Protein AF-X0U8Q4-F1 (afdb_monomer_lite)

Sequence (65 aa):
SIAVKELGRGIVANMIMLGFLIALTEVVSLNAARESIRGGVPKGTEELNLRAFERGVELADEYIR

Secondary structure (DSSP, 8-state):
-GGGSS-TTHHHHHHHHHHHHHHHH-SS-HHHHHHHHHHHSPTT-HHHHHHHHHHHHHHHHHHH-

InterPro domains:
  IPR002869 Pyruvate-flavodoxin oxidoreductase, central domain [G3DSA:3.40.920.10] (1-64)
  IPR002869 Pyruvate-flavodoxin oxidoreductase, central domain [SSF53323] (2-62)
  IPR019752 Pyruvate/ketoisovalerate oxidoreductase, catalytic domain [PF01558] (4-58)
  IPR052554 2-oxoglutarate synthase subunit KorC [PTHR42730] (2-62)

Structure (mmCIF, N/CA/C/O backbone):
data_AF-X0U8Q4-F1
#
_entry.id   AF-X0U8Q4-F1
#
loop_
_atom_site.group_PDB
_atom_site.id
_atom_site.type_symbol
_atom_site.label_atom_id
_atom_site.label_alt_id
_atom_site.label_comp_id
_atom_site.label_asym_id
_atom_site.label_entity_id
_atom_site.label_seq_id
_atom_site.pdbx_PDB_ins_code
_atom_site.Cartn_x
_atom_site.Cartn_y
_atom_site.Cartn_z
_atom_site.occupancy
_atom_site.B_iso_or_equiv
_atom_site.auth_seq_id
_atom_site.auth_comp_id
_atom_site.auth_asym_id
_atom_site.auth_atom_id
_atom_site.pdbx_PDB_model_num
ATOM 1 N N . SER A 1 1 ? -15.497 -6.405 1.482 1.00 46.09 1 SER A N 1
ATOM 2 C CA . SER A 1 1 ? -14.810 -7.581 0.903 1.00 46.09 1 SER A CA 1
ATOM 3 C C . SER A 1 1 ? -14.673 -8.656 1.974 1.00 46.09 1 SER A C 1
ATOM 5 O O . SER A 1 1 ? -14.783 -8.329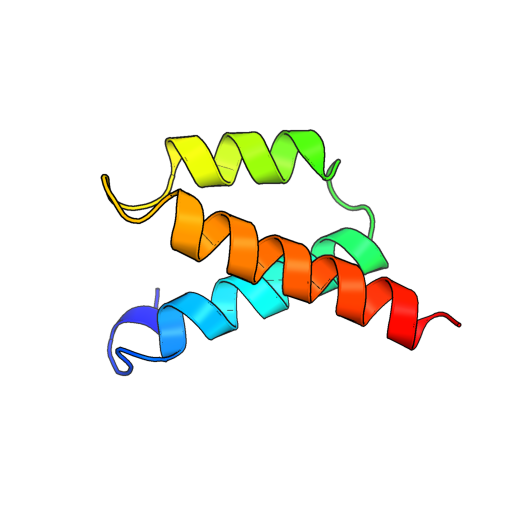 3.150 1.00 46.09 1 SER A O 1
ATOM 7 N N . ILE A 1 2 ? -14.479 -9.926 1.601 1.00 40.59 2 ILE A N 1
ATOM 8 C CA . ILE A 1 2 ? -14.353 -11.062 2.543 1.00 40.59 2 ILE A CA 1
ATOM 9 C C . ILE A 1 2 ? -13.310 -10.777 3.644 1.00 40.59 2 ILE A C 1
ATOM 11 O O . ILE A 1 2 ? -13.540 -11.090 4.804 1.00 40.59 2 ILE A O 1
ATOM 15 N N . ALA A 1 3 ? -12.251 -10.034 3.317 1.00 46.31 3 ALA A N 1
ATOM 16 C CA . ALA A 1 3 ? -11.208 -9.638 4.258 1.00 46.31 3 ALA A CA 1
ATOM 17 C C . ALA A 1 3 ? -11.627 -8.619 5.349 1.00 46.31 3 ALA A C 1
ATOM 19 O O . ALA A 1 3 ? -10.904 -8.439 6.324 1.00 46.31 3 ALA A O 1
ATOM 20 N N . VAL A 1 4 ? -12.778 -7.946 5.213 1.00 48.91 4 VAL A N 1
ATOM 21 C CA . VAL A 1 4 ? -13.279 -6.947 6.185 1.00 48.91 4 VAL A CA 1
ATOM 22 C C . VAL A 1 4 ? -14.043 -7.598 7.341 1.00 48.91 4 VAL A C 1
ATOM 24 O O . VAL A 1 4 ? -14.136 -7.010 8.413 1.00 48.91 4 VAL A O 1
ATOM 27 N N . LYS A 1 5 ? -14.597 -8.804 7.154 1.00 46.69 5 LYS A N 1
ATOM 28 C CA . LYS A 1 5 ? -15.552 -9.374 8.116 1.00 46.69 5 LYS A CA 1
ATOM 29 C C . LYS A 1 5 ? -14.929 -9.942 9.397 1.00 46.69 5 LYS A C 1
ATOM 31 O O . LYS A 1 5 ? -15.681 -10.136 10.343 1.00 46.69 5 LYS A O 1
ATOM 36 N N . GLU A 1 6 ? -13.614 -10.163 9.469 1.00 45.56 6 GLU A N 1
ATOM 37 C CA . GLU A 1 6 ? -13.038 -10.903 10.609 1.00 45.56 6 GLU A CA 1
ATOM 38 C C . GLU A 1 6 ? -11.945 -10.199 11.414 1.00 45.56 6 GLU A C 1
ATOM 40 O O . GLU A 1 6 ? -11.651 -10.626 12.527 1.00 45.56 6 GLU A O 1
ATOM 45 N N . LEU A 1 7 ? -11.301 -9.142 10.922 1.00 44.66 7 LEU A N 1
ATOM 46 C CA . LEU A 1 7 ? -10.040 -8.729 11.535 1.00 44.66 7 LEU A CA 1
ATOM 47 C C . LEU A 1 7 ? -9.913 -7.210 11.578 1.00 44.66 7 LEU A C 1
ATOM 49 O O . LEU A 1 7 ? -9.664 -6.568 10.561 1.00 44.66 7 LEU A O 1
ATOM 53 N N . GLY A 1 8 ? -9.893 -6.648 12.789 1.00 52.41 8 GLY A N 1
ATOM 54 C CA . GLY A 1 8 ? -9.323 -5.315 13.037 1.00 52.41 8 GLY A CA 1
ATOM 55 C C . GLY A 1 8 ? -7.854 -5.189 12.579 1.00 52.41 8 GLY A C 1
ATOM 56 O O . GLY A 1 8 ? -7.331 -4.087 12.484 1.00 52.41 8 GLY A O 1
ATOM 57 N N . ARG A 1 9 ? -7.206 -6.319 12.241 1.00 57.09 9 ARG A N 1
ATOM 58 C CA . ARG A 1 9 ? -5.876 -6.448 11.613 1.00 57.09 9 ARG A CA 1
ATOM 59 C C . ARG A 1 9 ? -5.914 -6.705 10.089 1.00 57.09 9 ARG A C 1
ATOM 61 O O . ARG A 1 9 ? -4.883 -6.614 9.435 1.00 57.09 9 ARG A O 1
ATOM 68 N N . GLY A 1 10 ? -7.078 -7.015 9.512 1.00 59.88 10 GLY A N 1
ATOM 69 C CA . GLY A 1 10 ? -7.237 -7.432 8.110 1.00 59.88 10 GLY A CA 1
ATOM 70 C C . GLY A 1 10 ? -7.241 -6.275 7.111 1.00 59.88 10 GLY A C 1
ATOM 71 O O . GLY A 1 10 ? -6.800 -6.443 5.978 1.00 59.88 10 GLY A O 1
ATOM 72 N N . ILE A 1 11 ? -7.668 -5.078 7.530 1.00 62.66 11 ILE A N 1
ATOM 73 C CA . ILE A 1 11 ? -7.654 -3.877 6.673 1.00 62.66 11 ILE A CA 1
ATOM 74 C C . ILE A 1 11 ? -6.214 -3.497 6.300 1.00 62.66 11 ILE A C 1
ATOM 76 O O . ILE A 1 11 ? -5.922 -3.258 5.130 1.00 62.66 11 ILE A O 1
ATOM 80 N N . VAL A 1 12 ? -5.303 -3.527 7.278 1.00 74.88 12 VAL A N 1
ATOM 81 C CA . VAL A 1 12 ? -3.880 -3.212 7.075 1.00 74.88 12 VAL A CA 1
ATOM 82 C C . VAL A 1 12 ? -3.215 -4.253 6.169 1.00 74.88 12 VAL A C 1
ATOM 84 O O . VAL A 1 12 ? -2.505 -3.884 5.239 1.00 74.88 12 VAL A O 1
ATOM 87 N N . ALA A 1 13 ? -3.505 -5.543 6.369 1.00 84.69 13 ALA A N 1
ATOM 88 C CA . ALA A 1 13 ? -2.950 -6.616 5.541 1.00 84.69 13 ALA A CA 1
ATOM 89 C C . ALA A 1 13 ? -3.335 -6.486 4.056 1.00 84.69 13 ALA A C 1
ATOM 91 O O . ALA A 1 13 ? -2.486 -6.659 3.186 1.00 84.69 13 ALA A O 1
ATOM 92 N N . ASN A 1 14 ? -4.587 -6.127 3.750 1.00 90.12 14 ASN A N 1
ATOM 93 C CA . ASN A 1 14 ? -5.027 -5.960 2.361 1.00 90.12 14 ASN A CA 1
ATOM 94 C C . ASN A 1 14 ? -4.296 -4.827 1.644 1.00 90.12 14 ASN A C 1
ATOM 96 O O . ASN A 1 14 ? -3.964 -4.973 0.472 1.00 90.12 14 ASN A O 1
ATOM 100 N N . MET A 1 15 ? -4.061 -3.705 2.328 1.00 94.12 15 MET A N 1
ATOM 101 C CA . MET A 1 15 ? -3.337 -2.585 1.729 1.00 94.12 15 MET A CA 1
ATOM 102 C C . MET A 1 15 ? -1.863 -2.912 1.511 1.00 94.12 15 MET A C 1
ATOM 104 O O . MET A 1 15 ? -1.343 -2.584 0.450 1.00 94.12 15 MET A O 1
ATOM 108 N N . ILE A 1 16 ? -1.225 -3.636 2.439 1.00 94.50 16 ILE A N 1
ATOM 109 C CA . ILE A 1 16 ? 0.141 -4.146 2.241 1.00 94.50 16 ILE A CA 1
ATOM 110 C C . ILE A 1 16 ? 0.196 -5.053 1.006 1.00 94.50 16 ILE A C 1
ATOM 112 O O . ILE 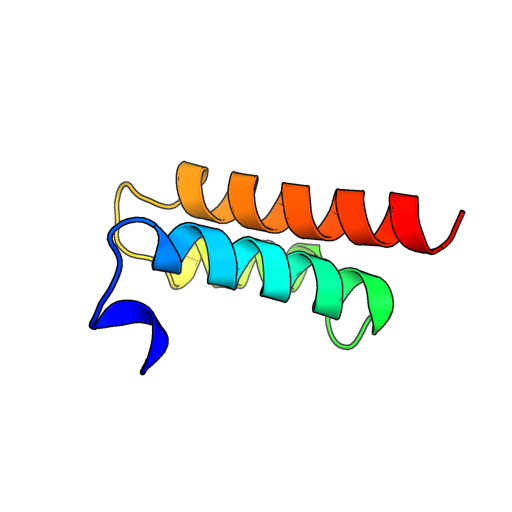A 1 16 ? 1.036 -4.855 0.133 1.00 94.50 16 ILE A O 1
ATOM 116 N N . MET A 1 17 ? -0.729 -6.011 0.880 1.00 95.75 17 MET A N 1
ATOM 117 C CA . MET A 1 17 ? -0.787 -6.881 -0.302 1.00 95.75 17 MET A CA 1
ATOM 118 C C . MET A 1 17 ? -1.027 -6.093 -1.594 1.00 95.75 17 MET A C 1
ATOM 120 O O . MET A 1 17 ? -0.404 -6.382 -2.611 1.00 95.75 17 MET A O 1
ATOM 124 N N . LEU A 1 18 ? -1.909 -5.090 -1.565 1.00 96.62 18 LEU A N 1
ATOM 125 C CA . LEU A 1 18 ? -2.197 -4.254 -2.728 1.00 96.62 18 LEU A CA 1
ATOM 126 C C . LEU A 1 18 ? -0.960 -3.466 -3.179 1.00 96.62 18 LEU A C 1
ATOM 128 O O . LEU A 1 18 ? -0.664 -3.445 -4.371 1.00 96.62 18 LEU A O 1
ATOM 132 N N . GLY A 1 19 ? -0.232 -2.858 -2.238 1.00 97.75 19 GLY A N 1
ATOM 133 C CA . GLY A 1 19 ? 1.019 -2.151 -2.522 1.00 97.75 19 GLY A CA 1
ATOM 134 C C . GLY A 1 19 ? 2.071 -3.059 -3.139 1.00 97.75 19 GLY A C 1
ATOM 135 O O . GLY A 1 19 ? 2.636 -2.726 -4.178 1.00 97.75 19 GLY A O 1
ATOM 136 N N . PHE A 1 20 ? 2.249 -4.244 -2.555 1.00 98.06 20 PHE A N 1
ATOM 137 C CA . PHE A 1 20 ? 3.185 -5.250 -3.048 1.00 98.06 20 PHE A CA 1
ATOM 138 C C . PHE A 1 20 ? 2.860 -5.679 -4.482 1.00 98.06 20 PHE A C 1
ATOM 140 O O . PHE A 1 20 ? 3.716 -5.637 -5.361 1.00 98.06 20 PHE A O 1
ATOM 147 N N . LEU A 1 21 ? 1.600 -6.032 -4.754 1.00 98.25 21 LEU A N 1
ATOM 148 C CA . LEU A 1 21 ? 1.180 -6.492 -6.077 1.00 98.25 21 LEU A CA 1
ATOM 149 C C . LEU A 1 21 ? 1.282 -5.397 -7.140 1.00 98.25 21 LEU A C 1
ATOM 151 O O . LEU A 1 21 ? 1.734 -5.677 -8.248 1.00 98.25 21 LEU A O 1
ATOM 155 N N . ILE A 1 22 ? 0.880 -4.161 -6.836 1.00 98.44 22 ILE A N 1
ATOM 156 C CA . ILE A 1 22 ? 0.966 -3.062 -7.808 1.00 98.44 22 ILE A CA 1
ATOM 157 C C . ILE A 1 22 ? 2.427 -2.732 -8.118 1.00 98.44 22 ILE A C 1
ATOM 159 O O . ILE A 1 22 ? 2.752 -2.537 -9.285 1.00 98.44 22 ILE A O 1
ATOM 163 N N . ALA A 1 23 ? 3.307 -2.720 -7.114 1.00 98.31 23 ALA A N 1
ATOM 164 C CA . ALA A 1 23 ? 4.730 -2.473 -7.324 1.00 98.31 23 ALA A CA 1
ATOM 165 C C . ALA A 1 23 ? 5.406 -3.572 -8.162 1.00 98.31 23 ALA A C 1
ATOM 167 O O . ALA A 1 23 ? 6.216 -3.255 -9.022 1.00 98.31 23 ALA A O 1
ATOM 168 N N . LEU A 1 24 ? 5.045 -4.846 -7.961 1.00 97.69 24 LEU A N 1
ATOM 169 C CA . LEU A 1 24 ? 5.602 -5.953 -8.749 1.00 97.69 24 LEU A CA 1
ATOM 170 C C . LEU A 1 24 ? 5.056 -6.038 -10.177 1.00 97.69 24 LEU A C 1
ATOM 172 O O . LEU A 1 24 ? 5.760 -6.476 -11.082 1.00 97.69 24 LEU A O 1
ATOM 176 N N . THR A 1 25 ? 3.774 -5.725 -10.368 1.00 97.88 25 THR A N 1
ATOM 177 C CA . THR A 1 25 ? 3.092 -5.954 -11.655 1.00 97.88 25 THR A CA 1
ATOM 178 C C . THR A 1 25 ? 3.030 -4.719 -12.536 1.00 97.88 25 THR A C 1
ATOM 180 O O . THR A 1 25 ? 2.757 -4.852 -13.726 1.00 97.88 25 THR A O 1
ATOM 183 N N . GLU A 1 26 ? 3.196 -3.530 -11.953 1.00 97.50 26 GLU A N 1
ATOM 184 C CA . GLU A 1 26 ? 3.043 -2.229 -12.612 1.00 97.50 26 GLU A CA 1
ATOM 185 C C . GLU A 1 26 ? 1.707 -2.066 -13.369 1.00 97.50 26 GLU A C 1
ATOM 187 O O . GLU A 1 26 ? 1.569 -1.214 -14.246 1.00 97.50 26 GLU A O 1
ATOM 192 N N . VAL A 1 27 ? 0.682 -2.856 -13.011 1.00 98.06 27 VAL A N 1
ATOM 193 C CA . VAL A 1 27 ? -0.621 -2.893 -13.705 1.00 98.06 27 VAL A CA 1
ATOM 194 C C . VAL A 1 27 ? -1.342 -1.538 -13.689 1.00 98.06 27 VAL A C 1
ATOM 196 O O . VAL A 1 27 ? -2.167 -1.250 -14.555 1.00 98.06 27 VAL A O 1
ATOM 199 N N . VAL A 1 28 ? -1.019 -0.696 -12.706 1.00 97.62 28 VAL A N 1
ATOM 200 C CA . VAL A 1 28 ? -1.417 0.710 -12.596 1.00 97.62 28 VAL A CA 1
ATOM 201 C C . VAL A 1 28 ? -0.269 1.515 -11.984 1.00 97.62 28 VAL A C 1
ATOM 203 O O . VAL A 1 28 ? 0.561 0.971 -11.257 1.00 97.62 28 VAL A O 1
ATOM 206 N N . SER A 1 29 ? -0.233 2.831 -12.216 1.00 98.44 29 SER A N 1
ATOM 207 C CA . SER A 1 29 ? 0.781 3.683 -11.584 1.00 98.44 29 SER A CA 1
ATOM 208 C C . SER A 1 29 ? 0.557 3.805 -10.071 1.00 98.44 29 SER A C 1
ATOM 210 O O . SER A 1 29 ? -0.581 3.901 -9.599 1.00 98.44 29 SER A O 1
ATOM 212 N N . LEU A 1 30 ? 1.647 3.886 -9.297 1.00 98.25 30 LEU A N 1
ATOM 213 C CA . LEU A 1 30 ? 1.571 4.058 -7.838 1.00 98.25 30 LEU A CA 1
ATOM 214 C C . LEU A 1 30 ? 0.811 5.333 -7.440 1.00 98.25 30 LEU A C 1
ATOM 216 O O . LEU A 1 30 ? 0.091 5.344 -6.447 1.00 98.25 30 LEU A O 1
ATOM 220 N N . ASN A 1 31 ? 0.917 6.406 -8.229 1.00 98.38 31 ASN A N 1
ATOM 221 C CA . ASN A 1 31 ? 0.172 7.639 -7.967 1.00 98.38 31 ASN A CA 1
ATOM 222 C C . ASN A 1 31 ? -1.335 7.453 -8.167 1.00 98.38 31 ASN A C 1
ATOM 224 O O . ASN A 1 31 ? -2.108 7.882 -7.315 1.00 98.38 31 ASN A O 1
ATOM 228 N N . ALA A 1 32 ? -1.759 6.767 -9.235 1.00 98.44 32 ALA A N 1
ATOM 229 C CA . ALA A 1 32 ? -3.173 6.455 -9.439 1.00 98.44 32 ALA A CA 1
ATOM 230 C C . ALA A 1 32 ? -3.723 5.574 -8.306 1.00 98.44 32 ALA A C 1
ATOM 232 O O . ALA A 1 32 ? -4.826 5.818 -7.816 1.00 98.44 32 ALA A O 1
ATOM 233 N N . ALA A 1 33 ? -2.934 4.602 -7.834 1.00 98.25 33 ALA A N 1
ATOM 234 C CA . ALA A 1 33 ? -3.294 3.777 -6.685 1.00 98.25 33 ALA A CA 1
ATOM 235 C C . ALA A 1 33 ? -3.474 4.616 -5.404 1.00 98.25 33 ALA A C 1
ATOM 237 O O . ALA A 1 33 ? -4.497 4.488 -4.732 1.00 98.25 33 ALA A O 1
ATOM 238 N N . ARG A 1 34 ? -2.542 5.532 -5.099 1.00 98.19 34 ARG A N 1
ATOM 239 C CA . ARG A 1 34 ? -2.630 6.437 -3.934 1.00 98.19 34 ARG A CA 1
ATOM 240 C C . ARG A 1 34 ? -3.871 7.324 -3.971 1.00 98.19 34 ARG A C 1
ATOM 242 O O . ARG A 1 34 ? -4.565 7.429 -2.961 1.00 98.19 34 ARG A O 1
ATOM 249 N N . GLU A 1 35 ? -4.175 7.932 -5.117 1.00 98.06 35 GLU A N 1
ATOM 250 C CA . GLU A 1 35 ? -5.385 8.752 -5.273 1.00 98.06 35 GLU A CA 1
ATOM 251 C C . GLU A 1 35 ? -6.659 7.918 -5.099 1.00 98.06 35 GLU A C 1
ATOM 253 O O . GLU A 1 35 ? -7.576 8.317 -4.377 1.00 98.06 35 GLU A O 1
ATOM 258 N N . SER A 1 36 ? -6.694 6.712 -5.676 1.00 97.56 36 SER A N 1
ATOM 259 C CA . SER A 1 36 ? -7.817 5.791 -5.491 1.00 97.56 36 SER A CA 1
ATOM 260 C C . SER A 1 36 ? -7.995 5.378 -4.029 1.00 97.56 36 SER A C 1
ATOM 262 O O . SER A 1 36 ? -9.131 5.232 -3.579 1.00 97.56 36 SER A O 1
ATOM 264 N N . ILE A 1 37 ? -6.906 5.188 -3.278 1.00 96.31 37 ILE A N 1
ATOM 265 C CA . ILE A 1 37 ? -6.964 4.869 -1.847 1.00 96.31 37 ILE A CA 1
ATOM 266 C C . ILE A 1 37 ? -7.532 6.061 -1.072 1.00 96.31 37 ILE A C 1
ATOM 268 O O . ILE A 1 37 ? -8.487 5.878 -0.320 1.00 96.31 37 ILE A O 1
ATOM 272 N N . ARG A 1 38 ? -7.024 7.283 -1.295 1.00 95.69 38 ARG A N 1
ATOM 273 C CA . ARG A 1 38 ? -7.520 8.502 -0.624 1.00 95.69 38 ARG A CA 1
ATOM 274 C C . ARG A 1 38 ? -9.020 8.715 -0.817 1.00 95.69 38 ARG A C 1
ATOM 276 O O . ARG A 1 38 ? -9.701 9.093 0.129 1.00 95.69 38 ARG A O 1
ATOM 283 N N . GLY A 1 39 ? -9.531 8.468 -2.023 1.00 95.94 39 GLY A N 1
ATOM 284 C CA . GLY A 1 39 ? -10.956 8.615 -2.331 1.00 95.94 39 GLY A CA 1
ATOM 285 C C . GLY A 1 39 ? -11.832 7.417 -1.945 1.00 95.94 39 GLY A C 1
ATOM 286 O O . GLY A 1 39 ? -13.052 7.559 -1.894 1.00 95.94 39 GLY A O 1
ATOM 287 N N . GLY A 1 40 ? -11.238 6.240 -1.712 1.00 92.12 40 GLY A N 1
ATOM 288 C CA . GLY A 1 40 ? -11.963 4.969 -1.600 1.00 92.12 40 GLY A CA 1
ATOM 289 C C . GLY A 1 40 ? -12.054 4.366 -0.197 1.00 92.12 40 GLY A C 1
ATOM 290 O O . GLY A 1 40 ? -12.902 3.500 0.029 1.00 92.12 40 GLY A O 1
ATOM 291 N N . VAL A 1 41 ? -11.204 4.781 0.748 1.00 91.81 41 VAL A N 1
ATOM 292 C CA . VAL A 1 41 ? -11.208 4.243 2.124 1.00 91.81 41 VAL A CA 1
ATOM 293 C C . VAL A 1 41 ? -12.118 5.052 3.064 1.00 91.81 41 VAL A C 1
ATOM 295 O O . VAL A 1 41 ? -12.462 6.194 2.760 1.00 91.81 41 VAL A O 1
ATOM 298 N N . PRO A 1 42 ? -12.539 4.495 4.220 1.00 91.62 42 PRO A N 1
ATOM 299 C CA . PRO A 1 42 ? -13.327 5.238 5.200 1.00 91.62 42 PRO A CA 1
ATOM 300 C C . PRO A 1 42 ? -12.628 6.517 5.671 1.00 91.62 42 PRO A C 1
ATOM 302 O O . PRO A 1 42 ? -11.422 6.511 5.938 1.00 91.62 42 PRO A O 1
ATOM 305 N N . LYS A 1 43 ? -13.406 7.590 5.843 1.00 92.50 43 LYS A N 1
ATOM 306 C CA . LYS A 1 43 ? -12.894 8.871 6.343 1.00 92.50 43 LYS A CA 1
ATOM 307 C C . LYS A 1 43 ? -12.190 8.709 7.688 1.00 92.50 43 LYS A C 1
ATOM 309 O O . LYS A 1 43 ? -12.700 8.024 8.575 1.00 92.50 43 LYS A O 1
ATOM 314 N N . GLY A 1 44 ? -11.047 9.367 7.845 1.00 91.62 44 GLY A N 1
ATOM 315 C CA . GLY A 1 44 ? -10.204 9.280 9.038 1.00 91.62 44 GLY A CA 1
ATOM 316 C C . GLY A 1 44 ? -9.296 8.045 9.079 1.00 91.62 44 GLY A C 1
A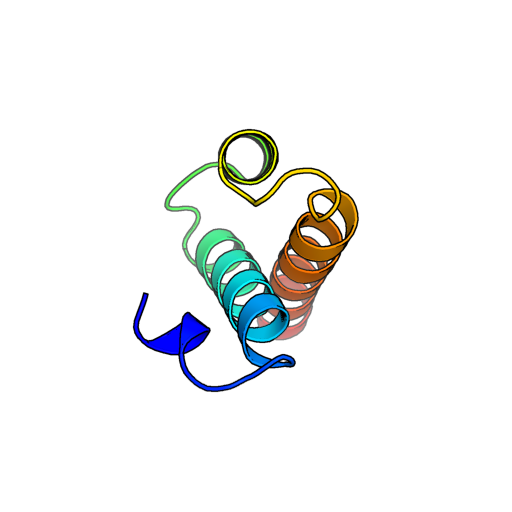TOM 317 O O . GLY A 1 44 ? -8.615 7.832 10.080 1.00 91.62 44 GLY A O 1
ATOM 318 N N . THR A 1 45 ? -9.271 7.225 8.021 1.00 90.88 45 THR A N 1
ATOM 319 C CA . THR A 1 45 ? -8.386 6.049 7.902 1.00 90.88 45 THR A CA 1
ATOM 320 C C . THR A 1 45 ? -7.384 6.156 6.751 1.00 90.88 45 THR A C 1
ATOM 322 O O . THR A 1 45 ? -6.604 5.229 6.530 1.00 90.88 45 THR A O 1
ATOM 325 N N . GLU A 1 46 ? -7.374 7.27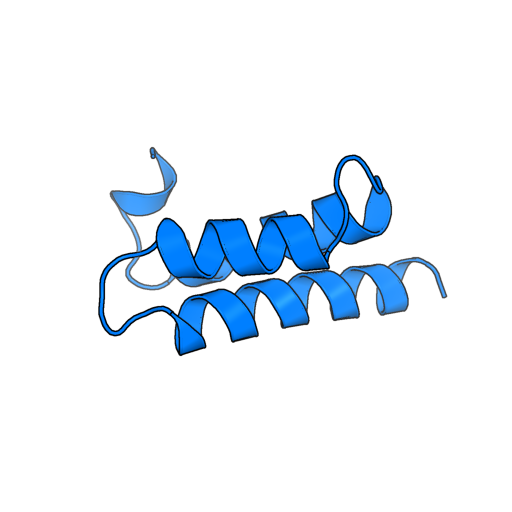3 6.026 1.00 93.69 46 GLU A N 1
ATOM 326 C CA . GLU A 1 46 ? -6.575 7.511 4.822 1.00 93.69 46 GLU A CA 1
ATOM 327 C C . GLU A 1 46 ? -5.088 7.283 5.096 1.00 93.69 46 GLU A C 1
ATOM 329 O O . GLU A 1 46 ? -4.447 6.485 4.418 1.00 93.69 46 GLU A O 1
ATOM 334 N N . GLU A 1 47 ? -4.566 7.899 6.156 1.00 93.62 47 GLU A N 1
ATOM 335 C CA . GLU A 1 47 ? -3.157 7.791 6.542 1.00 93.62 47 GLU A CA 1
ATOM 336 C C . GLU A 1 47 ? -2.763 6.358 6.926 1.00 93.62 47 GLU A C 1
ATOM 338 O O . GLU A 1 47 ? -1.682 5.873 6.594 1.00 93.62 47 GLU A O 1
ATOM 343 N N . LEU A 1 48 ? -3.646 5.634 7.620 1.00 92.75 48 LEU A N 1
ATOM 344 C CA . LEU A 1 48 ? -3.383 4.241 7.978 1.00 92.75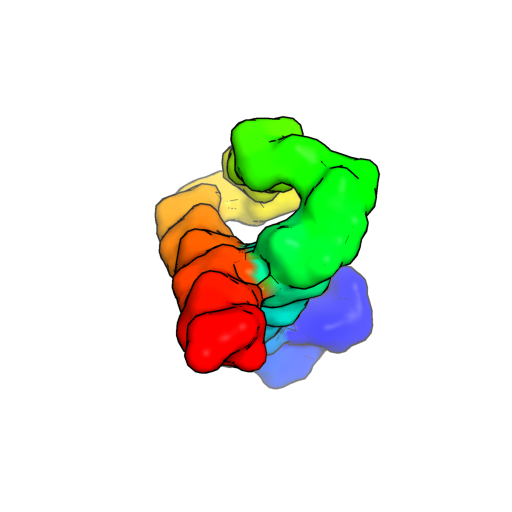 48 LEU A CA 1
ATOM 345 C C . LEU A 1 48 ? -3.304 3.352 6.731 1.00 92.75 48 LEU A C 1
ATOM 347 O O . LEU A 1 48 ? -2.403 2.521 6.636 1.00 92.75 48 LEU A O 1
ATOM 351 N N . ASN A 1 49 ? -4.227 3.531 5.786 1.00 94.31 49 ASN A N 1
ATOM 352 C CA . ASN A 1 49 ? -4.269 2.738 4.561 1.00 94.31 49 ASN A CA 1
ATOM 353 C C . ASN A 1 49 ? -3.116 3.085 3.613 1.00 94.31 49 ASN A C 1
ATOM 355 O O . ASN A 1 49 ? -2.516 2.172 3.052 1.00 94.31 49 ASN A O 1
ATOM 359 N N . LEU A 1 50 ? -2.763 4.369 3.479 1.00 96.44 50 LEU A N 1
ATOM 360 C CA . LEU A 1 50 ? -1.616 4.797 2.677 1.00 96.44 50 LEU A CA 1
ATOM 361 C C . LEU A 1 50 ? -0.310 4.232 3.233 1.00 96.44 50 LEU A C 1
ATOM 363 O O . LEU A 1 50 ? 0.436 3.620 2.482 1.00 96.44 50 LEU A O 1
ATOM 367 N N . ARG A 1 51 ? -0.059 4.323 4.545 1.00 95.25 51 ARG A N 1
ATOM 368 C CA . ARG A 1 51 ? 1.148 3.722 5.146 1.00 95.25 51 ARG A CA 1
ATOM 369 C C . ARG A 1 51 ? 1.215 2.209 4.948 1.00 95.25 51 ARG A C 1
ATOM 371 O O . ARG A 1 51 ? 2.284 1.668 4.690 1.00 95.25 51 ARG A O 1
ATOM 378 N N . ALA A 1 52 ? 0.079 1.523 5.058 1.00 95.25 52 ALA A N 1
ATOM 379 C CA . ALA A 1 52 ? 0.009 0.091 4.791 1.00 95.25 52 ALA A CA 1
ATOM 380 C C . ALA A 1 52 ? 0.327 -0.227 3.318 1.00 95.25 52 ALA A C 1
ATOM 382 O O . ALA A 1 52 ? 1.084 -1.153 3.048 1.00 95.25 52 ALA A O 1
ATOM 383 N N . PHE A 1 53 ? -0.194 0.566 2.381 1.00 97.19 53 PHE A N 1
ATOM 384 C CA . PHE A 1 53 ? 0.127 0.459 0.959 1.00 97.19 53 PHE A CA 1
ATOM 385 C C . PHE A 1 53 ? 1.618 0.690 0.682 1.00 97.19 53 PHE A C 1
ATOM 387 O O . PHE A 1 53 ? 2.241 -0.152 0.039 1.00 97.19 53 PHE A O 1
ATOM 394 N N . GLU A 1 54 ? 2.213 1.761 1.219 1.00 97.81 54 GLU A N 1
ATOM 395 C CA . GLU A 1 54 ? 3.648 2.038 1.056 1.00 97.81 54 GLU A CA 1
ATOM 396 C C . GLU A 1 54 ? 4.511 0.895 1.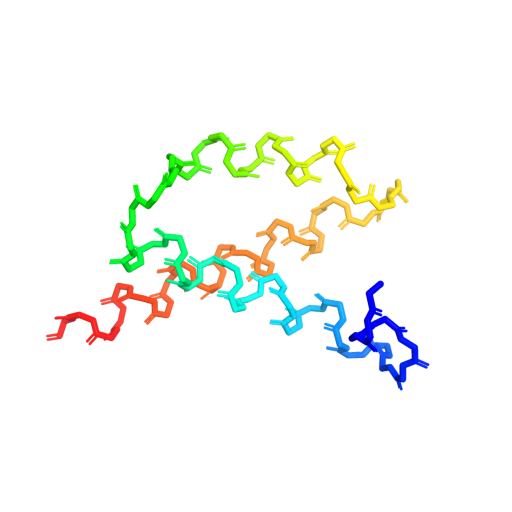594 1.00 97.81 54 GLU A C 1
ATOM 398 O O . GLU A 1 54 ? 5.451 0.478 0.923 1.00 97.81 54 GLU A O 1
ATOM 403 N N . ARG A 1 55 ? 4.146 0.294 2.737 1.00 96.12 55 ARG A N 1
ATOM 404 C CA . ARG A 1 55 ? 4.876 -0.877 3.246 1.00 96.12 55 ARG A CA 1
ATOM 405 C C . ARG A 1 55 ? 4.851 -2.049 2.261 1.00 96.12 55 ARG A C 1
ATOM 407 O O . ARG A 1 55 ? 5.824 -2.787 2.162 1.00 96.12 55 ARG A O 1
ATOM 414 N N . GLY A 1 56 ? 3.751 -2.229 1.533 1.00 96.62 56 GLY A N 1
ATOM 415 C CA . GLY A 1 56 ? 3.670 -3.193 0.439 1.00 96.62 56 GLY A CA 1
ATOM 416 C C . GLY A 1 56 ? 4.647 -2.895 -0.698 1.00 96.62 56 GLY A C 1
ATOM 417 O O . GLY A 1 56 ? 5.316 -3.803 -1.181 1.00 96.62 56 GLY A O 1
ATOM 418 N N . VAL A 1 57 ? 4.748 -1.626 -1.100 1.00 98.19 57 VAL A N 1
ATOM 419 C CA . VAL A 1 57 ? 5.675 -1.168 -2.150 1.00 98.19 57 VAL A CA 1
ATOM 420 C C . VAL A 1 57 ? 7.132 -1.397 -1.735 1.00 98.19 57 VAL A C 1
ATOM 422 O O . VAL A 1 57 ? 7.913 -1.923 -2.522 1.00 98.19 57 VAL A O 1
ATOM 425 N N . GLU A 1 58 ? 7.488 -1.072 -0.490 1.00 97.31 58 GLU A N 1
ATOM 426 C CA . GLU A 1 58 ? 8.824 -1.337 0.066 1.00 97.31 58 GLU A CA 1
ATOM 427 C C . GLU A 1 58 ? 9.164 -2.830 0.049 1.00 97.31 58 GLU A C 1
ATOM 429 O O . GLU A 1 58 ? 10.245 -3.212 -0.386 1.00 97.31 58 GLU A O 1
ATOM 434 N N . LEU A 1 59 ? 8.226 -3.687 0.467 1.00 96.44 59 LEU A N 1
ATOM 435 C CA . LEU A 1 59 ? 8.409 -5.141 0.440 1.00 96.44 59 LEU A CA 1
ATOM 436 C C . LEU A 1 59 ? 8.659 -5.674 -0.978 1.00 96.44 59 LEU A C 1
ATOM 438 O O . LEU A 1 59 ? 9.377 -6.656 -1.137 1.00 96.44 59 LEU A O 1
ATOM 442 N N . ALA A 1 60 ? 8.065 -5.059 -2.002 1.00 97.38 60 ALA A N 1
ATOM 443 C CA . ALA A 1 60 ? 8.300 -5.442 -3.391 1.00 97.38 60 ALA A CA 1
ATOM 444 C C . ALA A 1 60 ? 9.713 -5.053 -3.859 1.00 97.38 60 ALA A C 1
ATOM 446 O O . ALA A 1 60 ? 10.369 -5.862 -4.512 1.00 97.38 60 ALA A O 1
ATOM 447 N N . ASP A 1 61 ? 10.203 -3.866 -3.481 1.00 95.50 61 ASP A N 1
ATOM 448 C CA . ASP A 1 61 ? 11.594 -3.452 -3.733 1.00 95.50 61 ASP A CA 1
ATOM 449 C C . ASP A 1 61 ? 12.588 -4.361 -2.989 1.00 95.50 61 ASP A C 1
ATOM 451 O O . ASP A 1 61 ? 13.557 -4.827 -3.581 1.00 95.50 61 ASP A O 1
ATOM 455 N N . GLU A 1 62 ? 12.313 -4.697 -1.721 1.00 95.69 62 GLU A N 1
ATOM 456 C CA . GLU A 1 62 ? 13.093 -5.670 -0.937 1.00 95.69 62 GLU A CA 1
ATOM 457 C C . GLU A 1 62 ? 13.110 -7.068 -1.583 1.00 95.69 62 GLU A C 1
ATOM 459 O O . GLU A 1 62 ? 14.117 -7.760 -1.492 1.00 95.69 62 GLU A O 1
ATOM 464 N N . TYR A 1 63 ? 12.013 -7.494 -2.221 1.00 95.06 63 TYR A N 1
ATOM 465 C CA . TYR A 1 63 ? 11.887 -8.816 -2.850 1.00 95.06 63 TYR A CA 1
ATOM 466 C C . TYR A 1 63 ? 12.620 -8.931 -4.195 1.00 95.06 63 TYR A C 1
ATOM 468 O O . TYR A 1 63 ? 13.054 -10.022 -4.561 1.00 95.06 63 TYR A O 1
ATOM 476 N N . ILE A 1 64 ? 12.713 -7.835 -4.955 1.00 90.94 64 ILE A N 1
ATOM 477 C CA . ILE A 1 64 ? 13.369 -7.816 -6.273 1.00 90.94 64 ILE A CA 1
ATOM 478 C C . ILE A 1 64 ? 14.899 -7.708 -6.150 1.00 90.94 64 ILE A C 1
ATOM 480 O O . ILE A 1 64 ? 15.609 -8.142 -7.060 1.00 90.94 64 ILE A O 1
ATOM 484 N N . ARG A 1 65 ? 15.405 -7.119 -5.061 1.00 83.75 65 ARG A N 1
ATOM 485 C CA . ARG A 1 65 ? 16.844 -6.970 -4.790 1.00 83.75 65 ARG A CA 1
ATOM 486 C C . ARG A 1 65 ? 17.496 -8.274 -4.339 1.00 83.75 65 ARG A C 1
ATOM 488 O O . ARG A 1 65 ? 18.652 -8.493 -4.768 1.00 83.75 65 ARG A O 1
#

Organism: NCBI:txid412755

Radius of gyration: 11.64 Å; chains: 1; bounding box: 32×20×27 Å

Foldseek 3Di:
DVQVPPDPCSLLVVLLQVLQCCLQPVPDDPVVVLVCLCVPDDPPCSVSSVVSSVNSVVVNVVVVD

pLDDT: mean 87.45, std 17.52, range [40.59, 98.44]